Protein AF-A0A2G4G1M1-F1 (afdb_monomer_lite)

Foldseek 3Di:
DVVVVVVVVLVVQLVVLVVCLVPCLVPPLVVCCVPPNDVRSVVSNVVSVVVSVVSNVVSDDDPDDD

Sequence (66 aa):
MVLNRALALKRSAVALTPMAGALAFPLIVPVVLMRFGLPAAMLSAVLIGTAWFVVMLRTAEMPGHH

Structure (mmCIF, N/CA/C/O backbone):
data_AF-A0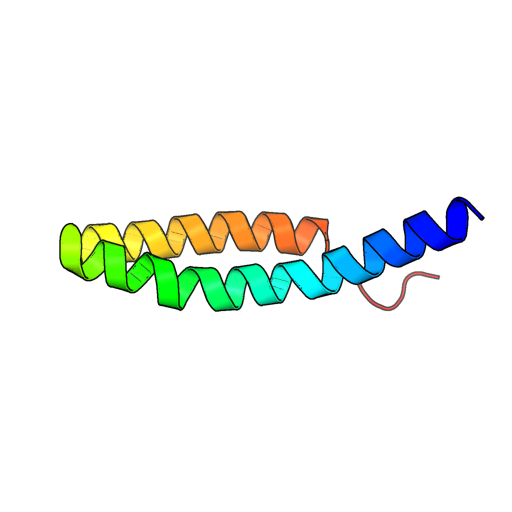A2G4G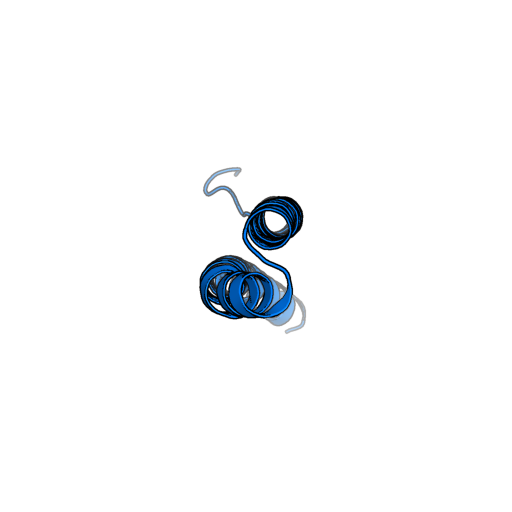1M1-F1
#
_entry.id   AF-A0A2G4G1M1-F1
#
loop_
_atom_site.group_PDB
_atom_site.id
_atom_site.type_symbol
_atom_site.label_atom_id
_atom_site.label_alt_id
_atom_site.label_comp_id
_atom_site.label_asym_id
_atom_site.label_entity_id
_atom_site.label_seq_id
_atom_site.pdbx_PDB_ins_code
_atom_site.Cartn_x
_atom_site.Cartn_y
_atom_site.Cartn_z
_atom_site.occupancy
_atom_site.B_iso_or_equiv
_atom_site.auth_seq_id
_atom_site.auth_comp_id
_atom_site.auth_asym_id
_atom_site.auth_atom_id
_atom_site.pdbx_PDB_model_num
ATOM 1 N N . MET A 1 1 ? 11.910 -15.097 -32.349 1.00 60.47 1 MET A N 1
ATOM 2 C CA . MET A 1 1 ? 10.672 -15.349 -31.566 1.00 60.47 1 MET A CA 1
ATOM 3 C C . MET A 1 1 ? 10.839 -15.130 -30.059 1.00 60.47 1 MET A C 1
ATOM 5 O O . MET A 1 1 ? 9.988 -14.467 -29.483 1.00 60.47 1 MET A O 1
ATOM 9 N N . VAL A 1 2 ? 11.908 -15.622 -29.418 1.00 64.31 2 VAL A N 1
ATOM 10 C CA . VAL A 1 2 ? 12.134 -15.472 -27.959 1.00 64.31 2 VAL A CA 1
ATOM 11 C C . VAL A 1 2 ? 12.265 -14.003 -27.515 1.00 64.31 2 VAL A C 1
ATOM 13 O O . VAL A 1 2 ? 11.626 -13.600 -26.547 1.00 64.31 2 VAL A O 1
ATOM 16 N N . LEU A 1 3 ? 12.996 -13.177 -28.274 1.00 67.56 3 LEU A N 1
ATOM 17 C CA . LEU A 1 3 ? 13.186 -11.747 -27.980 1.00 67.56 3 LEU A CA 1
ATOM 18 C C . LEU A 1 3 ? 11.867 -10.948 -27.951 1.00 67.56 3 LEU A C 1
ATOM 20 O O . LEU A 1 3 ? 11.637 -10.172 -27.026 1.00 67.56 3 LEU A O 1
ATOM 24 N N . ASN A 1 4 ? 10.959 -11.194 -28.906 1.00 67.56 4 ASN A N 1
ATOM 25 C CA . ASN A 1 4 ? 9.643 -10.537 -28.940 1.00 67.56 4 ASN A CA 1
ATOM 26 C C . ASN A 1 4 ? 8.778 -10.899 -27.727 1.00 67.56 4 ASN A C 1
ATOM 28 O O . ASN A 1 4 ? 8.049 -10.049 -27.225 1.00 67.56 4 ASN A O 1
ATOM 32 N N . ARG A 1 5 ? 8.869 -12.140 -27.230 1.00 69.62 5 ARG A N 1
ATOM 33 C CA . ARG A 1 5 ? 8.143 -12.556 -26.021 1.00 69.62 5 ARG A CA 1
ATOM 34 C C . ARG A 1 5 ? 8.700 -11.882 -24.769 1.00 69.62 5 ARG A C 1
ATOM 36 O O . ARG A 1 5 ? 7.919 -11.436 -23.937 1.00 69.62 5 ARG A O 1
ATOM 43 N N . ALA A 1 6 ? 10.022 -11.752 -24.662 1.00 67.19 6 ALA A N 1
ATOM 44 C CA . ALA A 1 6 ? 10.666 -11.070 -23.539 1.00 67.19 6 ALA A CA 1
ATOM 45 C C . ALA A 1 6 ? 10.305 -9.573 -23.476 1.00 67.19 6 ALA A C 1
ATOM 47 O O . ALA A 1 6 ? 9.999 -9.057 -22.403 1.00 67.19 6 ALA A O 1
ATOM 48 N N . LEU A 1 7 ? 10.269 -8.890 -24.626 1.00 70.44 7 LEU A N 1
ATOM 49 C CA . LEU A 1 7 ? 9.829 -7.492 -24.723 1.00 70.44 7 LEU A CA 1
ATOM 50 C C . LEU A 1 7 ? 8.341 -7.320 -24.387 1.00 70.44 7 LEU A C 1
ATOM 52 O O . LEU A 1 7 ? 7.974 -6.373 -23.694 1.00 70.44 7 LEU A O 1
ATOM 56 N N . ALA A 1 8 ? 7.488 -8.242 -24.839 1.00 72.62 8 ALA A N 1
ATOM 57 C CA . ALA A 1 8 ? 6.066 -8.230 -24.504 1.00 72.62 8 ALA A CA 1
ATOM 58 C C . ALA A 1 8 ? 5.834 -8.427 -22.996 1.00 72.62 8 ALA A C 1
ATOM 60 O O . ALA A 1 8 ? 5.096 -7.652 -22.394 1.00 72.62 8 ALA A O 1
ATOM 61 N N . LEU A 1 9 ? 6.521 -9.393 -22.368 1.00 72.56 9 LEU A N 1
ATOM 62 C CA . LEU A 1 9 ? 6.454 -9.604 -20.918 1.00 72.56 9 LEU A CA 1
ATOM 63 C C . LEU A 1 9 ? 6.898 -8.368 -20.129 1.00 72.56 9 LEU A C 1
ATOM 65 O O . LEU A 1 9 ? 6.250 -8.016 -19.146 1.00 72.56 9 LEU A O 1
ATOM 69 N N . LYS A 1 10 ? 7.972 -7.695 -20.562 1.00 70.31 10 LYS A N 1
ATOM 70 C CA . LYS A 1 10 ? 8.434 -6.454 -19.926 1.00 70.31 10 LYS A C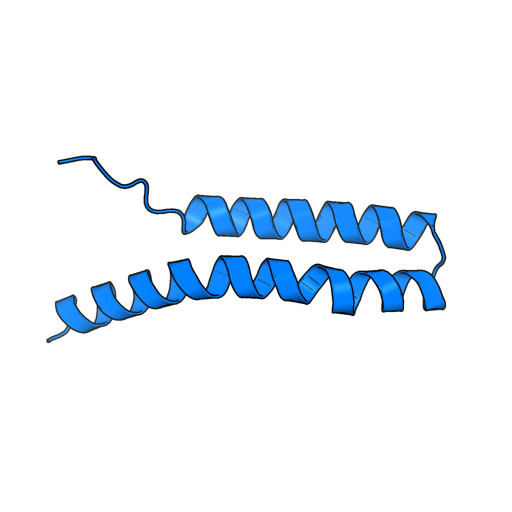A 1
ATOM 71 C C . LYS A 1 10 ? 7.378 -5.353 -19.982 1.00 70.31 10 LYS A C 1
ATOM 73 O O . LYS A 1 10 ? 7.028 -4.802 -18.944 1.00 70.31 10 LYS A O 1
ATOM 78 N N . ARG A 1 11 ? 6.806 -5.090 -21.161 1.00 76.88 11 ARG A N 1
ATOM 79 C CA . ARG A 1 11 ? 5.742 -4.083 -21.324 1.00 76.88 11 ARG A CA 1
ATOM 80 C C . ARG A 1 11 ? 4.511 -4.398 -20.476 1.00 76.88 11 ARG A C 1
ATOM 82 O O . ARG A 1 11 ? 3.949 -3.501 -19.854 1.00 76.88 11 ARG A O 1
ATOM 89 N N . SER A 1 12 ? 4.112 -5.669 -20.409 1.00 75.81 12 SER A N 1
ATOM 90 C CA . SER A 1 12 ? 3.014 -6.100 -19.540 1.00 75.81 12 SER A CA 1
ATOM 91 C C . SER A 1 12 ? 3.337 -5.892 -18.060 1.00 75.81 12 SER A C 1
ATOM 93 O O . SER A 1 12 ? 2.468 -5.440 -17.322 1.00 75.81 12 SER A O 1
ATOM 95 N N . ALA A 1 13 ? 4.571 -6.159 -17.623 1.00 78.94 13 ALA A N 1
ATOM 96 C CA . ALA A 1 13 ? 4.987 -5.936 -16.240 1.00 78.94 13 ALA A CA 1
ATOM 97 C C . ALA A 1 13 ? 4.915 -4.451 -15.846 1.00 78.94 13 ALA A C 1
ATOM 99 O O . ALA A 1 13 ? 4.379 -4.148 -14.785 1.00 78.94 13 ALA A O 1
ATOM 100 N N . VAL A 1 14 ? 5.369 -3.544 -16.722 1.00 80.06 14 VAL A N 1
ATOM 101 C CA . VAL A 1 14 ? 5.309 -2.079 -16.528 1.00 80.06 14 VAL A CA 1
ATOM 102 C C . VAL A 1 14 ? 3.869 -1.576 -16.385 1.00 80.06 14 VAL A C 1
ATOM 104 O O . VAL A 1 14 ? 3.610 -0.661 -15.610 1.00 80.06 14 VAL A O 1
ATOM 107 N N . ALA A 1 15 ? 2.921 -2.159 -17.123 1.00 82.88 15 ALA A N 1
ATOM 108 C CA . ALA A 1 15 ? 1.510 -1.777 -17.051 1.00 82.88 15 ALA A CA 1
ATOM 109 C C . ALA A 1 15 ? 0.779 -2.405 -15.850 1.00 82.88 15 ALA A C 1
ATOM 111 O O . ALA A 1 15 ? -0.117 -1.792 -15.271 1.00 82.88 15 ALA A O 1
ATOM 112 N N . LEU A 1 16 ? 1.152 -3.627 -15.457 1.00 86.56 16 LEU A N 1
ATOM 113 C CA . LEU A 1 16 ? 0.512 -4.355 -14.359 1.00 86.56 16 LEU A CA 1
ATOM 114 C C . LEU A 1 16 ? 0.885 -3.801 -12.983 1.00 86.56 16 LEU A C 1
ATOM 116 O O . LEU A 1 16 ? 0.032 -3.767 -12.097 1.00 86.56 16 LEU A O 1
ATOM 120 N N . THR A 1 17 ? 2.127 -3.353 -12.787 1.00 87.88 17 THR A N 1
ATOM 121 C CA . THR A 1 17 ? 2.576 -2.819 -11.496 1.00 87.88 17 THR A CA 1
ATOM 122 C C . THR A 1 17 ? 1.757 -1.625 -11.000 1.00 87.88 17 THR A C 1
ATOM 124 O O . THR A 1 17 ? 1.307 -1.692 -9.854 1.00 87.88 17 THR A O 1
ATOM 127 N N . PRO A 1 18 ? 1.472 -0.566 -11.783 1.00 88.38 18 PRO A N 1
ATOM 128 C CA . PRO A 1 18 ? 0.641 0.537 -11.306 1.00 88.38 18 PRO A CA 1
ATOM 129 C C . PRO A 1 18 ? -0.804 0.118 -11.016 1.00 88.38 18 PRO A C 1
ATOM 131 O O . PRO A 1 18 ? -1.372 0.571 -10.024 1.00 88.38 18 PRO A O 1
ATOM 134 N N . MET A 1 19 ? -1.376 -0.806 -11.796 1.00 91.44 19 MET A N 1
ATOM 135 C CA . MET A 1 19 ? -2.712 -1.344 -11.510 1.00 91.44 19 MET A CA 1
ATOM 136 C C . MET A 1 19 ? -2.748 -2.123 -10.191 1.00 91.44 19 MET A C 1
ATOM 138 O O . MET A 1 19 ? -3.685 -1.966 -9.411 1.00 91.44 19 MET A O 1
ATOM 142 N N . ALA A 1 20 ? -1.717 -2.922 -9.906 1.00 92.12 20 ALA A N 1
ATOM 143 C CA . ALA A 1 20 ? -1.618 -3.660 -8.650 1.00 92.12 20 ALA A CA 1
ATOM 144 C C . ALA A 1 20 ? -1.597 -2.716 -7.437 1.00 92.12 20 ALA A C 1
ATOM 146 O O . ALA A 1 20 ? -2.319 -2.950 -6.470 1.00 92.12 20 ALA A O 1
ATOM 147 N N . GLY A 1 21 ? -0.836 -1.618 -7.507 1.00 90.00 21 GLY A N 1
ATOM 148 C CA . GLY A 1 21 ? -0.832 -0.585 -6.467 1.00 90.00 21 GLY A CA 1
ATOM 149 C C . GLY A 1 21 ? -2.190 0.096 -6.318 1.00 90.00 21 GLY A C 1
ATOM 150 O O . GLY A 1 21 ? -2.722 0.169 -5.212 1.00 90.00 21 GLY A O 1
ATOM 151 N N . ALA A 1 22 ? -2.790 0.524 -7.431 1.00 92.50 22 ALA A N 1
ATOM 152 C CA . ALA A 1 22 ? -4.086 1.202 -7.435 1.00 92.50 22 ALA A CA 1
ATOM 153 C C . ALA A 1 22 ? -5.212 0.357 -6.819 1.00 92.50 22 ALA A C 1
ATOM 155 O O . ALA A 1 22 ? -6.100 0.907 -6.174 1.00 92.50 22 ALA A O 1
ATOM 156 N N . LEU A 1 23 ? -5.170 -0.969 -6.987 1.00 96.00 23 LEU A N 1
ATOM 157 C CA . LEU A 1 23 ? -6.160 -1.888 -6.422 1.00 96.00 23 LEU A CA 1
ATOM 158 C C . LEU A 1 23 ? -5.837 -2.319 -4.985 1.00 96.00 23 LEU A C 1
ATOM 160 O O . LEU A 1 23 ? -6.754 -2.523 -4.191 1.00 96.00 23 LEU A O 1
ATOM 164 N N 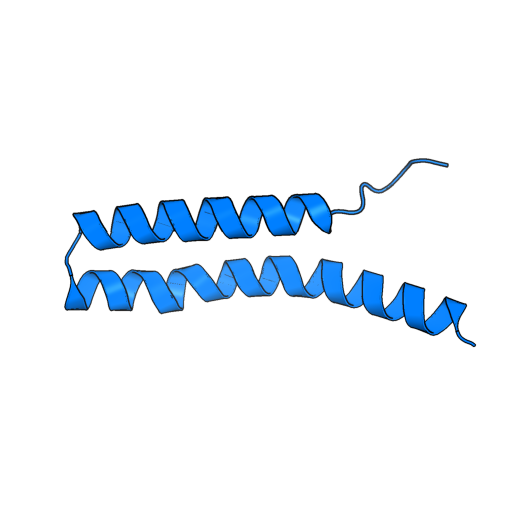. ALA A 1 24 ? -4.559 -2.444 -4.619 1.00 94.44 24 ALA A N 1
ATOM 165 C CA . ALA A 1 24 ? -4.161 -2.919 -3.294 1.00 94.44 24 ALA A CA 1
ATOM 166 C C . ALA A 1 24 ? -4.661 -2.003 -2.163 1.00 94.44 24 ALA A C 1
ATOM 168 O O . ALA A 1 24 ? -5.184 -2.492 -1.163 1.00 94.44 24 ALA A O 1
ATOM 169 N N . PHE A 1 25 ? -4.557 -0.682 -2.329 1.00 93.00 25 PHE A N 1
ATOM 170 C CA . PHE A 1 25 ? -4.992 0.287 -1.319 1.00 93.00 25 PHE A CA 1
ATOM 171 C C . PHE A 1 25 ? -6.500 0.226 -1.004 1.00 93.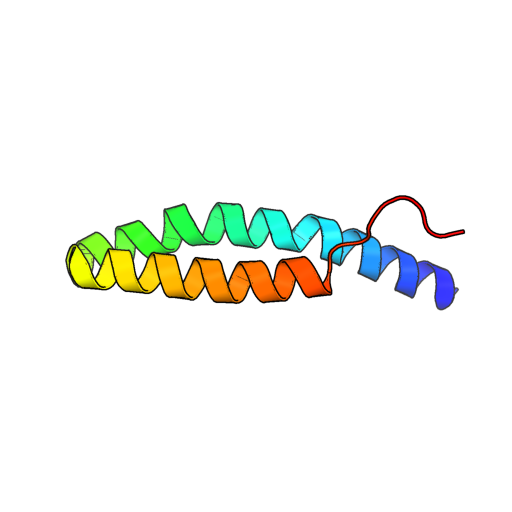00 25 PHE A C 1
ATOM 173 O O . PHE A 1 25 ? -6.837 -0.006 0.158 1.00 93.00 25 PHE A O 1
ATOM 180 N N . PRO A 1 26 ? -7.422 0.387 -1.975 1.00 94.69 26 PRO A N 1
ATOM 181 C CA . PRO A 1 26 ? -8.861 0.384 -1.705 1.00 94.69 26 PRO A CA 1
ATOM 182 C C . PRO A 1 26 ? -9.417 -0.989 -1.309 1.00 94.69 26 PRO A C 1
ATOM 184 O O . PRO A 1 26 ? -10.501 -1.050 -0.738 1.00 94.69 26 PRO A O 1
ATOM 187 N N . LEU A 1 27 ? -8.709 -2.090 -1.583 1.00 96.88 27 LEU A N 1
ATOM 188 C CA . LEU A 1 27 ? -9.149 -3.425 -1.171 1.00 96.88 27 LEU A CA 1
ATOM 189 C C . LEU A 1 27 ? -8.630 -3.808 0.217 1.00 96.88 27 LEU A C 1
ATOM 191 O O . LEU A 1 27 ? -9.388 -4.316 1.039 1.00 96.88 27 LEU A O 1
ATOM 195 N N . ILE A 1 28 ? -7.347 -3.572 0.497 1.00 97.31 28 ILE A N 1
ATOM 196 C CA . ILE A 1 28 ? -6.715 -4.068 1.724 1.00 97.31 28 ILE A CA 1
ATOM 197 C C . ILE A 1 28 ? -6.932 -3.096 2.886 1.00 97.31 28 ILE A C 1
ATOM 199 O O . ILE A 1 28 ? -7.321 -3.525 3.973 1.00 97.31 28 ILE A O 1
ATOM 203 N N . VAL A 1 29 ? -6.731 -1.790 2.676 1.00 97.56 29 VAL A N 1
ATOM 204 C CA . VAL A 1 29 ? -6.762 -0.803 3.770 1.00 97.56 29 VAL A CA 1
ATOM 205 C C . VAL A 1 29 ? -8.139 -0.732 4.447 1.00 97.56 29 VAL A C 1
ATOM 207 O O . VAL A 1 29 ? -8.168 -0.777 5.678 1.00 97.56 29 VAL A O 1
ATOM 210 N N . PRO A 1 30 ? -9.286 -0.707 3.732 1.00 97.69 30 PRO A N 1
ATOM 211 C CA . PRO A 1 30 ? -10.597 -0.705 4.385 1.00 97.69 30 PRO A CA 1
ATOM 212 C C . PRO A 1 30 ? -10.881 -1.986 5.171 1.00 97.69 30 PRO A C 1
ATOM 214 O O . PRO A 1 30 ? -11.438 -1.921 6.264 1.00 97.69 30 PRO A O 1
ATOM 217 N N . VAL A 1 31 ? -10.456 -3.148 4.662 1.00 98.31 31 VAL A N 1
ATOM 218 C CA . VAL A 1 31 ? -10.618 -4.426 5.373 1.00 98.31 31 VAL A CA 1
ATOM 219 C C . VAL A 1 31 ? -9.811 -4.424 6.669 1.00 98.31 31 VAL A C 1
ATOM 221 O O . VAL A 1 31 ? -10.324 -4.837 7.710 1.00 98.31 31 VAL A O 1
ATOM 224 N N . VAL A 1 32 ? -8.569 -3.930 6.633 1.00 98.44 32 VAL A N 1
ATOM 225 C CA . VAL A 1 32 ? -7.732 -3.808 7.834 1.00 98.44 32 VAL A CA 1
ATOM 226 C C . VAL A 1 32 ? -8.328 -2.792 8.806 1.00 98.44 32 VAL A C 1
ATOM 228 O O . VAL A 1 32 ? -8.406 -3.076 9.998 1.00 98.44 32 VAL A O 1
ATOM 231 N N . LEU A 1 33 ? -8.819 -1.656 8.310 1.00 98.31 33 LEU A N 1
ATOM 232 C CA . LEU A 1 33 ? -9.483 -0.637 9.122 1.00 98.31 33 LEU A CA 1
ATOM 233 C C . LEU A 1 33 ? -10.696 -1.204 9.863 1.00 98.31 33 LEU A C 1
ATOM 235 O O . LEU A 1 33 ? -10.811 -1.015 11.071 1.00 98.31 33 LEU A O 1
ATOM 239 N N . MET A 1 34 ? -11.564 -1.936 9.161 1.00 98.31 34 MET A N 1
ATOM 240 C CA . MET A 1 34 ? -12.773 -2.527 9.742 1.00 98.31 34 MET A CA 1
ATOM 241 C C . MET A 1 34 ? -12.473 -3.622 10.772 1.00 98.31 34 MET A C 1
ATOM 243 O O . MET A 1 34 ? -13.256 -3.807 11.697 1.00 98.31 34 MET A O 1
ATOM 247 N N . ARG A 1 35 ? -11.368 -4.364 10.618 1.00 98.12 35 ARG A N 1
ATOM 248 C CA . ARG A 1 35 ? -11.045 -5.520 11.477 1.00 98.12 35 ARG A CA 1
ATOM 249 C C . ARG A 1 35 ? -10.074 -5.212 12.614 1.00 98.12 35 ARG A C 1
ATOM 251 O O . ARG A 1 35 ? -10.160 -5.841 13.661 1.00 98.12 35 ARG A O 1
ATOM 258 N N . PHE A 1 36 ? -9.145 -4.283 12.404 1.00 97.94 36 PHE A N 1
ATOM 259 C CA . PHE A 1 36 ? -8.002 -4.039 13.291 1.00 97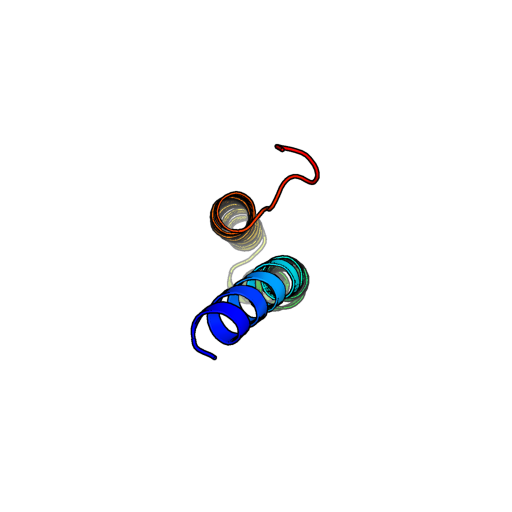.94 36 PHE A CA 1
ATOM 260 C C . PHE A 1 36 ? -7.844 -2.562 13.693 1.00 97.94 36 PHE A C 1
ATOM 262 O O . PHE A 1 36 ? -6.965 -2.233 14.489 1.00 97.94 36 PHE A O 1
ATOM 269 N N . GLY A 1 37 ? -8.696 -1.669 13.179 1.00 97.88 37 GLY A N 1
ATOM 270 C CA . GLY A 1 37 ? -8.721 -0.255 13.545 1.00 97.88 37 GLY A CA 1
ATOM 271 C C . GLY A 1 37 ? -7.703 0.620 12.807 1.00 97.88 37 GLY A C 1
ATOM 272 O O . GLY A 1 37 ? -6.928 0.173 11.957 1.00 97.88 37 GLY A O 1
ATOM 273 N N . LEU A 1 38 ? -7.726 1.914 13.137 1.00 97.94 38 LEU A N 1
ATOM 274 C CA . LEU A 1 38 ? -6.990 2.953 12.412 1.00 97.94 38 LEU A CA 1
ATOM 275 C C . LEU A 1 38 ? -5.458 2.781 12.439 1.00 97.94 38 LEU A C 1
ATOM 277 O O . LEU A 1 38 ? -4.855 2.874 11.368 1.00 97.94 38 LEU A O 1
ATOM 281 N N . PRO A 1 39 ? -4.801 2.490 13.583 1.00 98.19 39 PRO A N 1
ATOM 282 C CA . PRO A 1 39 ? -3.342 2.363 13.608 1.00 98.19 39 PRO A CA 1
ATOM 283 C C . PRO A 1 39 ? -2.834 1.228 12.708 1.00 98.19 39 PRO A C 1
ATOM 285 O O . PRO A 1 39 ? -1.869 1.404 11.965 1.00 98.19 39 PRO A O 1
ATOM 288 N N . ALA A 1 40 ? -3.522 0.081 12.723 1.00 98.00 40 ALA A N 1
ATOM 289 C CA . ALA A 1 40 ? -3.196 -1.064 11.878 1.00 98.00 40 ALA A CA 1
ATOM 290 C C . ALA A 1 40 ? -3.424 -0.757 10.391 1.00 98.00 40 ALA A C 1
ATOM 292 O O . ALA A 1 40 ? -2.598 -1.117 9.552 1.00 98.00 40 ALA A O 1
ATOM 293 N N . ALA A 1 41 ? -4.506 -0.046 10.062 1.00 97.81 41 ALA A N 1
ATOM 294 C CA . ALA A 1 41 ? -4.782 0.388 8.698 1.00 97.81 41 ALA A CA 1
ATOM 295 C C . ALA A 1 41 ? -3.685 1.321 8.168 1.00 97.81 41 ALA A C 1
ATOM 297 O O . ALA A 1 41 ? -3.173 1.089 7.072 1.00 97.81 41 ALA A O 1
ATOM 298 N N . MET A 1 42 ? -3.257 2.311 8.960 1.00 98.06 42 MET A N 1
ATOM 299 C CA . MET A 1 42 ? -2.156 3.207 8.588 1.00 98.06 42 MET A CA 1
ATOM 300 C C . MET A 1 42 ? -0.850 2.445 8.374 1.00 98.06 42 MET A C 1
ATOM 302 O O . MET A 1 42 ? -0.211 2.625 7.338 1.00 98.06 42 MET A O 1
ATOM 306 N N . LEU A 1 43 ? -0.481 1.544 9.290 1.00 98.31 43 LEU A N 1
ATOM 307 C CA . LEU A 1 43 ? 0.712 0.716 9.117 1.00 98.31 43 LEU A CA 1
ATOM 308 C C . LEU A 1 43 ? 0.622 -0.143 7.846 1.00 98.31 43 LEU A C 1
ATOM 310 O O . LEU A 1 43 ? 1.584 -0.212 7.085 1.00 98.31 43 LEU A O 1
ATOM 314 N N . SER A 1 44 ? -0.536 -0.752 7.574 1.00 97.94 44 SER A N 1
ATOM 315 C CA . SER A 1 44 ? -0.733 -1.563 6.368 1.00 97.94 44 SER A CA 1
ATOM 316 C C . SER A 1 44 ? -0.572 -0.742 5.088 1.00 97.94 44 SER A C 1
ATOM 318 O O . SER A 1 44 ? 0.110 -1.184 4.168 1.00 97.94 44 SER A O 1
ATOM 320 N N . ALA A 1 45 ? -1.112 0.479 5.050 1.00 97.25 45 ALA A N 1
ATOM 321 C CA . ALA A 1 45 ? -0.977 1.383 3.915 1.00 97.25 45 ALA A CA 1
ATOM 322 C C . ALA A 1 45 ? 0.492 1.749 3.659 1.00 97.25 45 ALA A C 1
ATOM 324 O O . ALA A 1 45 ? 0.936 1.736 2.511 1.00 97.25 45 ALA A O 1
ATOM 325 N N . VAL A 1 46 ? 1.262 2.010 4.723 1.00 98.00 46 VAL A N 1
ATOM 326 C CA . VAL A 1 46 ? 2.704 2.275 4.624 1.00 98.00 46 VAL A CA 1
ATOM 327 C C . VAL A 1 46 ? 3.434 1.055 4.066 1.00 98.00 46 VAL A C 1
ATOM 329 O O . VAL A 1 46 ? 4.148 1.181 3.077 1.00 98.00 46 VAL A O 1
ATOM 332 N N . LEU A 1 47 ? 3.215 -0.135 4.632 1.00 98.12 47 LEU A N 1
ATOM 333 C CA . LEU A 1 47 ? 3.894 -1.359 4.191 1.00 98.12 47 LEU A CA 1
ATOM 334 C C . LEU A 1 47 ? 3.573 -1.713 2.732 1.00 98.12 47 LEU A C 1
ATOM 336 O O . LEU A 1 47 ? 4.482 -2.019 1.960 1.00 98.12 47 LEU A O 1
ATOM 340 N N . ILE A 1 48 ? 2.297 -1.633 2.344 1.00 97.00 48 ILE A N 1
ATOM 341 C CA . ILE A 1 48 ? 1.842 -1.879 0.968 1.00 97.00 48 ILE A CA 1
ATOM 342 C C . ILE A 1 48 ? 2.463 -0.855 0.023 1.00 97.00 48 ILE A C 1
ATOM 344 O O . ILE A 1 48 ? 3.012 -1.236 -1.008 1.00 97.00 48 ILE A O 1
ATOM 348 N N . GLY A 1 49 ? 2.416 0.430 0.385 1.00 95.94 49 GLY A N 1
ATOM 349 C CA . GLY A 1 49 ? 2.986 1.512 -0.407 1.00 95.94 49 GLY A CA 1
ATOM 350 C C . GLY A 1 49 ? 4.482 1.342 -0.619 1.00 95.94 49 GLY A C 1
ATOM 351 O O . GLY A 1 49 ? 4.944 1.406 -1.753 1.00 95.94 49 GLY A O 1
ATOM 352 N N . THR A 1 50 ? 5.239 1.055 0.441 1.00 97.25 50 THR A N 1
ATOM 353 C CA . THR A 1 50 ? 6.685 0.833 0.349 1.00 97.25 50 THR A CA 1
ATOM 354 C C . THR A 1 50 ? 7.013 -0.381 -0.516 1.00 97.25 50 THR A C 1
ATOM 356 O O . THR A 1 50 ? 7.835 -0.273 -1.425 1.00 97.25 50 THR A O 1
ATOM 359 N N . ALA A 1 51 ? 6.357 -1.522 -0.285 1.00 95.81 51 ALA A N 1
ATOM 360 C CA . ALA A 1 51 ? 6.595 -2.731 -1.070 1.00 95.81 51 ALA A CA 1
ATOM 361 C C . ALA A 1 51 ? 6.255 -2.519 -2.554 1.00 95.81 51 ALA A C 1
ATOM 363 O O . ALA A 1 51 ? 7.055 -2.852 -3.431 1.00 95.81 51 ALA A O 1
ATOM 364 N N . TRP A 1 52 ? 5.101 -1.910 -2.839 1.00 94.75 52 TRP A N 1
ATOM 365 C CA . TRP A 1 52 ? 4.682 -1.584 -4.198 1.00 94.75 52 TRP A CA 1
ATOM 366 C C . TRP A 1 52 ? 5.642 -0.606 -4.873 1.00 94.75 52 TRP A C 1
ATOM 368 O O . TRP A 1 52 ? 6.024 -0.834 -6.017 1.00 94.75 52 TRP A O 1
ATOM 378 N N . PHE A 1 53 ? 6.087 0.435 -4.168 1.00 92.62 53 PHE A N 1
ATOM 379 C CA . PHE A 1 53 ? 7.013 1.422 -4.712 1.00 92.62 53 PHE A CA 1
ATOM 380 C C . PHE A 1 53 ? 8.352 0.784 -5.091 1.00 92.62 53 PHE A C 1
ATOM 382 O O . PHE A 1 53 ? 8.855 1.015 -6.187 1.00 92.62 53 PHE A O 1
ATOM 389 N N . VAL A 1 54 ? 8.895 -0.098 -4.244 1.00 94.50 54 VAL A N 1
ATOM 390 C CA . VAL A 1 54 ? 10.109 -0.865 -4.567 1.00 94.50 54 VAL A CA 1
ATOM 391 C C . VAL A 1 54 ? 9.910 -1.691 -5.838 1.00 94.50 54 VAL A C 1
ATOM 393 O O . VAL A 1 54 ? 10.746 -1.636 -6.737 1.00 94.50 54 VAL A O 1
ATOM 396 N N . VAL A 1 55 ? 8.799 -2.423 -5.953 1.00 91.00 55 VAL A N 1
ATOM 397 C CA . VAL A 1 55 ? 8.493 -3.210 -7.160 1.00 91.00 55 VAL A CA 1
ATOM 398 C C . VAL A 1 55 ? 8.349 -2.301 -8.383 1.00 91.00 55 VAL A C 1
ATOM 400 O O . VAL A 1 55 ? 8.915 -2.595 -9.435 1.00 91.00 55 VAL A O 1
ATOM 403 N N . MET A 1 56 ? 7.661 -1.169 -8.237 1.00 89.25 56 MET A N 1
ATOM 404 C CA . MET A 1 56 ? 7.463 -0.191 -9.299 1.00 89.25 56 MET A CA 1
ATOM 405 C C . MET A 1 56 ? 8.800 0.340 -9.813 1.00 89.25 56 MET A C 1
ATOM 407 O O . MET A 1 56 ? 9.023 0.278 -11.017 1.00 89.25 56 MET A O 1
ATOM 411 N N . LEU A 1 57 ? 9.721 0.753 -8.936 1.00 89.25 57 LEU A N 1
ATOM 412 C CA . LEU A 1 57 ? 11.062 1.211 -9.327 1.00 89.25 57 LEU A CA 1
ATOM 413 C C . LEU A 1 57 ? 11.857 0.135 -10.074 1.00 89.25 57 LEU A C 1
ATOM 415 O O . LEU A 1 57 ? 12.606 0.447 -10.993 1.00 89.25 57 LEU A O 1
ATOM 419 N N . ARG A 1 58 ? 11.690 -1.140 -9.704 1.00 85.75 58 ARG A N 1
ATOM 420 C CA . ARG A 1 58 ? 12.353 -2.268 -10.383 1.00 85.75 58 ARG A CA 1
ATOM 421 C C . ARG A 1 58 ? 11.774 -2.539 -11.770 1.00 85.75 58 ARG A C 1
ATOM 423 O O . ARG A 1 58 ? 12.474 -3.101 -12.608 1.00 85.75 58 ARG A O 1
ATOM 430 N N . THR A 1 59 ? 10.519 -2.161 -12.002 1.00 83.06 59 THR A N 1
ATOM 431 C CA . THR A 1 59 ? 9.845 -2.284 -13.303 1.00 83.06 59 THR A CA 1
ATOM 432 C C . THR A 1 59 ? 9.845 -1.001 -14.126 1.00 83.06 59 THR A C 1
ATOM 434 O O . THR A 1 59 ? 9.549 -1.070 -15.309 1.00 83.06 59 THR A O 1
ATOM 437 N N . ALA A 1 60 ? 10.144 0.157 -13.534 1.00 77.75 60 ALA A N 1
ATOM 438 C CA . ALA A 1 60 ? 10.037 1.447 -14.197 1.00 77.75 60 ALA A CA 1
ATOM 439 C C . ALA A 1 60 ? 11.070 1.564 -15.324 1.00 77.75 60 ALA A C 1
ATOM 441 O O . ALA A 1 60 ? 12.277 1.538 -15.091 1.00 77.75 60 ALA A O 1
ATOM 442 N N . GLU A 1 61 ? 10.587 1.722 -16.553 1.00 71.44 61 GLU A N 1
ATOM 443 C CA . GLU A 1 61 ? 11.413 2.073 -17.702 1.00 71.44 61 GLU A CA 1
ATOM 444 C C . GLU A 1 61 ? 11.369 3.600 -17.858 1.00 71.44 61 GLU A C 1
ATOM 446 O O . GLU A 1 61 ? 10.309 4.175 -18.105 1.00 71.44 61 GLU A O 1
ATOM 451 N N . MET A 1 62 ? 12.504 4.281 -17.669 1.00 67.69 62 MET A N 1
ATOM 452 C CA . MET A 1 62 ? 12.608 5.713 -17.964 1.00 67.69 62 MET A CA 1
ATOM 453 C C . MET A 1 62 ? 12.691 5.894 -19.487 1.00 67.69 62 MET A C 1
ATOM 455 O O . MET A 1 62 ? 13.596 5.323 -20.105 1.00 67.69 62 MET A O 1
ATOM 459 N N . PRO A 1 63 ? 11.786 6.660 -20.122 1.00 61.66 63 PRO A N 1
ATOM 460 C CA . PRO A 1 63 ? 11.893 6.936 -21.546 1.00 61.66 63 PRO A CA 1
ATOM 461 C C . PRO A 1 63 ? 13.132 7.808 -21.804 1.00 61.66 63 PRO A C 1
ATOM 463 O O . PRO A 1 63 ? 13.168 8.966 -21.402 1.00 61.66 63 PRO A O 1
ATOM 466 N N . GLY A 1 64 ? 14.142 7.237 -22.469 1.00 64.19 64 GLY A N 1
ATOM 467 C CA . GLY A 1 64 ? 15.315 7.962 -22.971 1.00 64.19 64 GLY A CA 1
ATOM 468 C C . GLY A 1 64 ? 16.639 7.627 -22.285 1.00 64.19 64 GLY A C 1
ATOM 469 O O . GLY A 1 64 ? 17.168 8.446 -21.549 1.00 64.19 64 GLY A O 1
ATOM 470 N N . HIS A 1 65 ? 17.205 6.457 -22.585 1.00 52.09 65 HIS A N 1
ATOM 471 C CA . HIS A 1 65 ? 18.659 6.260 -22.631 1.00 52.09 65 HIS A CA 1
ATOM 472 C C . HIS A 1 65 ? 18.959 5.437 -23.890 1.00 52.09 65 HIS A C 1
ATOM 474 O O . HIS A 1 65 ? 18.863 4.208 -23.880 1.00 52.09 65 HIS A O 1
ATOM 480 N N . HIS A 1 66 ? 19.207 6.155 -24.987 1.00 51.16 66 HIS A N 1
ATOM 481 C CA . HIS A 1 66 ? 19.954 5.657 -26.139 1.00 51.16 66 HIS A CA 1
ATOM 482 C C . HIS A 1 66 ? 21.434 5.947 -25.914 1.00 51.16 66 HIS A C 1
ATOM 484 O O . HIS A 1 66 ? 21.718 7.015 -25.324 1.00 51.16 66 HIS A O 1
#

Radius of gyration: 15.93 Å; chains: 1; bounding box: 33×23×45 Å

Secondary structure (DSSP, 8-state):
-HHHHHHHHHHHHHHHHHHHHHHHHHHHHHHHHHHHHHHHHHHHHHHHHHHHHHHHHHH---S---

pLDDT: mean 86.25, std 13.32, range [51.16, 98.44]